Protein AF-A0A8S2XC85-F1 (afdb_monomer_lite)

InterPro domains:
  IPR056850 UBP34/UBP24/USP9X/USP9Y-like, ARM repeat region [PF25010] (29-173)

Radius of gyration: 17.78 Å; chains: 1; bounding box: 49×32×46 Å

pLDDT: mean 85.28, std 14.92, range [40.03, 97.69]

Sequence (173 aa):
PKSDTLSTVIKWLRSLASRIPDNDKSCRSLDALRLKMILRILQTNSFSGKMNALNEVNKLIMSLNTNQRSQSLRSDDYESLTADKLTQWIQDNQILDIVLRDCLHQPQYVEKLEKILRFIIKEHALTKDDLDKIWNSSCGKHEAIEKNVHDLLSKLAWDFSPEQLEHLFECFR

Structure (mmCIF, N/CA/C/O backbone):
data_AF-A0A8S2XC85-F1
#
_entry.id   AF-A0A8S2XC85-F1
#
loop_
_atom_site.group_PDB
_atom_site.id
_atom_site.type_symbol
_atom_site.label_atom_id
_atom_site.label_alt_id
_atom_site.label_comp_id
_atom_site.label_asym_id
_atom_site.label_entity_id
_atom_site.label_seq_id
_atom_site.pdbx_PDB_ins_code
_atom_site.Cartn_x
_atom_site.Cartn_y
_atom_site.Cartn_z
_atom_site.occupancy
_atom_site.B_iso_or_equiv
_atom_site.auth_seq_id
_atom_site.auth_comp_id
_atom_site.auth_asym_id
_atom_site.auth_atom_id
_atom_site.pdbx_PDB_model_num
ATOM 1 N N . PRO A 1 1 ? 19.683 -7.980 11.462 1.00 40.19 1 PRO A N 1
ATOM 2 C CA . PRO A 1 1 ? 20.541 -8.027 10.253 1.00 40.19 1 PRO A CA 1
ATOM 3 C C . PRO A 1 1 ? 20.225 -9.242 9.348 1.00 40.19 1 PRO A C 1
ATOM 5 O O . PRO A 1 1 ? 20.920 -10.243 9.428 1.00 40.19 1 PRO A O 1
ATOM 8 N N . LYS A 1 2 ? 19.160 -9.178 8.526 1.00 45.41 2 LYS A N 1
ATOM 9 C CA . LYS A 1 2 ? 18.885 -10.119 7.405 1.00 45.41 2 LYS A CA 1
ATOM 10 C C . LYS A 1 2 ? 18.008 -9.501 6.282 1.00 45.41 2 LYS A C 1
ATOM 12 O O . LYS A 1 2 ? 17.489 -10.239 5.456 1.00 45.41 2 LYS A O 1
ATOM 17 N N . SER A 1 3 ? 17.812 -8.176 6.219 1.00 46.66 3 SER A N 1
ATOM 18 C CA . SER A 1 3 ? 16.748 -7.569 5.387 1.00 46.66 3 SER A CA 1
ATOM 19 C C . SER A 1 3 ? 17.177 -7.045 4.006 1.00 46.66 3 SER A C 1
ATOM 21 O O . SER A 1 3 ? 16.460 -6.230 3.433 1.00 46.66 3 SER A O 1
ATOM 23 N N . ASP A 1 4 ? 18.328 -7.459 3.470 1.00 60.66 4 ASP A N 1
ATOM 24 C CA . ASP A 1 4 ? 18.837 -6.911 2.196 1.00 60.66 4 ASP A CA 1
ATOM 25 C C . ASP A 1 4 ? 19.228 -7.964 1.156 1.00 60.66 4 ASP A C 1
ATOM 27 O O . ASP A 1 4 ? 19.832 -7.647 0.132 1.00 60.66 4 ASP A O 1
ATOM 31 N N . THR A 1 5 ? 18.867 -9.230 1.373 1.00 71.88 5 THR A N 1
ATOM 32 C CA . THR A 1 5 ? 19.240 -10.319 0.460 1.00 71.88 5 THR A CA 1
ATOM 33 C C . THR A 1 5 ? 18.615 -10.147 -0.922 1.00 71.88 5 THR A C 1
ATOM 35 O O . THR A 1 5 ? 19.316 -10.302 -1.914 1.00 71.88 5 THR A O 1
ATOM 38 N N . LEU A 1 6 ? 17.340 -9.756 -1.013 1.00 77.06 6 LEU A N 1
ATOM 39 C CA . LEU A 1 6 ? 16.633 -9.636 -2.294 1.00 77.06 6 LEU A CA 1
ATOM 40 C C . LEU A 1 6 ? 17.127 -8.448 -3.130 1.00 77.06 6 LEU A C 1
ATOM 42 O O . LEU A 1 6 ? 17.502 -8.635 -4.285 1.00 77.06 6 LEU A O 1
ATOM 46 N N . SER A 1 7 ? 17.212 -7.251 -2.539 1.00 74.25 7 SER A N 1
ATOM 47 C CA . SER A 1 7 ? 17.805 -6.072 -3.191 1.00 74.25 7 SER A CA 1
ATOM 48 C C . SER A 1 7 ? 19.238 -6.341 -3.664 1.00 74.25 7 SER A C 1
ATOM 50 O O . SER A 1 7 ? 19.603 -5.987 -4.787 1.00 74.25 7 SER A O 1
ATOM 52 N N . THR A 1 8 ? 20.038 -7.020 -2.837 1.00 77.00 8 THR A N 1
ATOM 53 C CA . THR A 1 8 ? 21.417 -7.390 -3.176 1.00 77.00 8 THR A CA 1
ATOM 54 C C . THR A 1 8 ? 21.452 -8.377 -4.340 1.00 77.00 8 THR A C 1
ATOM 56 O O . THR A 1 8 ? 22.143 -8.121 -5.321 1.00 77.00 8 THR A O 1
ATOM 59 N N . VAL A 1 9 ? 20.669 -9.460 -4.292 1.00 80.75 9 VAL A N 1
ATOM 60 C CA . VAL A 1 9 ? 20.592 -10.464 -5.369 1.00 80.75 9 VAL A CA 1
ATOM 61 C C . VAL A 1 9 ? 20.171 -9.826 -6.692 1.00 80.75 9 VAL A C 1
ATOM 63 O O . VAL A 1 9 ? 20.839 -10.042 -7.698 1.00 80.75 9 VAL A O 1
ATOM 66 N N . ILE A 1 10 ? 19.134 -8.983 -6.701 1.00 80.25 10 ILE A N 1
ATOM 67 C CA . ILE A 1 10 ? 18.699 -8.284 -7.920 1.00 80.25 10 ILE A CA 1
ATOM 68 C C . ILE A 1 10 ? 19.807 -7.377 -8.463 1.00 80.25 10 ILE A C 1
ATOM 70 O O . ILE A 1 10 ? 20.037 -7.350 -9.671 1.00 80.25 10 ILE A O 1
ATOM 74 N N . LYS A 1 11 ? 20.540 -6.672 -7.592 1.00 78.88 11 LYS A N 1
ATOM 75 C CA . LYS A 1 11 ? 21.678 -5.836 -7.998 1.00 78.88 11 LYS A CA 1
ATOM 76 C C . LYS A 1 11 ? 22.785 -6.661 -8.664 1.00 78.88 11 LYS A C 1
ATOM 78 O O . LYS A 1 11 ? 23.285 -6.254 -9.713 1.00 78.88 11 LYS A O 1
ATOM 83 N N . TRP A 1 12 ? 23.145 -7.814 -8.098 1.00 79.31 12 TRP A N 1
ATOM 84 C CA . TRP A 1 12 ? 24.131 -8.724 -8.698 1.00 79.31 12 TRP A CA 1
ATOM 85 C C . TRP A 1 12 ? 23.649 -9.282 -10.035 1.00 79.31 12 TRP A C 1
ATOM 87 O O . TRP A 1 12 ? 24.393 -9.237 -11.012 1.00 79.31 12 TRP A O 1
ATOM 97 N N . LEU A 1 13 ? 22.396 -9.738 -10.105 1.00 79.81 13 LEU A N 1
ATOM 98 C CA . LEU A 1 13 ? 21.803 -10.255 -11.338 1.00 79.81 13 LEU A CA 1
ATOM 99 C C . LEU A 1 13 ? 21.760 -9.191 -12.435 1.00 79.81 13 LEU A C 1
ATOM 101 O O . LEU A 1 13 ? 22.082 -9.491 -13.579 1.00 79.81 13 LEU A O 1
ATOM 105 N N . ARG A 1 14 ? 21.439 -7.939 -12.094 1.00 77.94 14 ARG A N 1
ATOM 106 C CA . ARG A 1 14 ? 21.454 -6.826 -13.049 1.00 77.94 14 ARG A CA 1
ATOM 107 C C . ARG A 1 14 ? 22.874 -6.510 -13.526 1.00 77.94 14 ARG A C 1
ATOM 109 O O . ARG A 1 14 ? 23.071 -6.305 -14.718 1.00 77.94 14 ARG A O 1
ATOM 116 N N . SER A 1 15 ? 23.863 -6.531 -12.627 1.00 78.38 15 SER A N 1
ATOM 117 C CA . SER A 1 15 ? 25.278 -6.337 -12.984 1.00 78.38 15 SER A CA 1
ATOM 118 C C . SER A 1 15 ? 25.834 -7.461 -13.863 1.00 78.38 15 SER A C 1
ATOM 120 O O . SER A 1 15 ? 26.697 -7.213 -14.702 1.00 78.38 15 SER A O 1
ATOM 122 N N . LEU A 1 16 ? 25.346 -8.689 -13.681 1.00 78.00 16 LEU A N 1
ATOM 123 C CA . LEU A 1 16 ? 25.670 -9.819 -14.544 1.00 78.00 16 LEU A CA 1
ATOM 124 C C . LEU A 1 16 ? 24.979 -9.674 -15.907 1.00 78.00 16 LEU A C 1
ATOM 126 O O . LEU A 1 16 ? 25.622 -9.816 -16.943 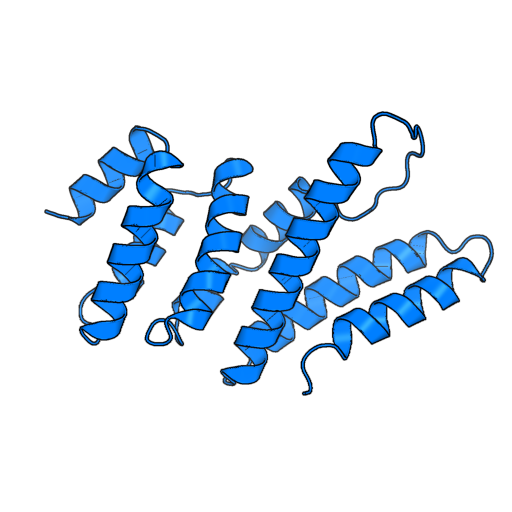1.00 78.00 16 LEU A O 1
ATOM 130 N N . ALA A 1 17 ? 23.689 -9.332 -15.906 1.00 75.50 17 ALA A N 1
ATOM 131 C CA . ALA A 1 17 ? 22.890 -9.175 -17.114 1.00 75.50 17 ALA A CA 1
ATOM 132 C C . ALA A 1 17 ? 23.424 -8.065 -18.028 1.00 75.50 17 ALA A C 1
ATOM 134 O O . ALA A 1 17 ? 23.429 -8.257 -19.239 1.00 75.50 17 ALA A O 1
ATOM 135 N N . SER A 1 18 ? 23.933 -6.961 -17.466 1.00 72.81 18 SER A N 1
ATOM 136 C CA . SER A 1 18 ? 24.520 -5.849 -18.226 1.00 72.81 18 SER A CA 1
ATOM 137 C C . SER A 1 18 ? 25.867 -6.176 -18.881 1.00 72.81 18 SER A C 1
ATOM 139 O O . SER A 1 18 ? 26.372 -5.378 -19.661 1.00 72.81 18 SER A O 1
ATOM 141 N N . ARG A 1 19 ? 26.495 -7.308 -18.531 1.00 77.12 19 ARG A N 1
ATOM 142 C CA . ARG A 1 19 ? 27.751 -7.780 -19.144 1.00 77.12 19 ARG A CA 1
ATOM 143 C C . ARG A 1 19 ? 27.517 -8.721 -20.328 1.00 77.12 19 ARG A C 1
ATOM 145 O O . ARG A 1 19 ? 28.479 -9.103 -20.985 1.00 77.12 19 ARG A O 1
ATOM 152 N N . ILE A 1 20 ? 26.266 -9.101 -20.583 1.00 75.50 20 ILE A N 1
ATOM 153 C CA . ILE A 1 20 ? 25.872 -9.939 -21.715 1.00 75.50 20 ILE A CA 1
ATOM 154 C C . ILE A 1 20 ? 25.341 -8.995 -22.812 1.00 75.50 20 ILE A C 1
ATOM 156 O O . ILE A 1 20 ? 24.394 -8.256 -22.537 1.00 75.50 20 ILE A O 1
ATOM 160 N N . PRO A 1 21 ? 25.933 -8.964 -24.020 1.00 59.41 21 PRO A N 1
ATOM 161 C CA . PRO A 1 21 ? 25.421 -8.147 -25.120 1.00 59.41 21 PRO A CA 1
ATOM 162 C C . PRO A 1 21 ? 24.020 -8.617 -25.562 1.00 59.41 21 PRO A C 1
ATOM 164 O O . PRO A 1 21 ? 23.751 -9.815 -25.557 1.00 59.41 21 PRO A O 1
ATOM 167 N N . ASP A 1 22 ? 23.146 -7.670 -25.937 1.00 59.53 22 ASP A N 1
ATOM 168 C CA . ASP A 1 22 ? 21.766 -7.890 -26.437 1.00 59.53 22 ASP A CA 1
ATOM 169 C C . ASP A 1 22 ? 20.743 -8.428 -25.400 1.00 59.53 22 ASP A C 1
ATOM 171 O O . ASP A 1 22 ? 19.788 -9.143 -25.707 1.00 59.53 22 ASP A O 1
ATOM 175 N N . ASN A 1 23 ? 20.947 -8.106 -24.117 1.00 60.16 23 ASN A N 1
ATOM 176 C CA . ASN A 1 23 ? 20.248 -8.749 -22.998 1.00 60.16 23 ASN A CA 1
ATOM 177 C C . ASN A 1 23 ? 19.079 -7.940 -22.394 1.00 60.16 23 ASN A C 1
ATOM 179 O O . ASN A 1 23 ? 18.676 -8.171 -21.248 1.00 60.16 23 ASN A O 1
ATOM 183 N N . ASP A 1 24 ? 18.495 -7.008 -23.146 1.00 58.22 24 ASP A N 1
ATOM 184 C CA . ASP A 1 24 ? 17.440 -6.098 -22.662 1.00 58.22 24 ASP A CA 1
ATOM 185 C C . ASP A 1 24 ? 16.191 -6.836 -22.157 1.00 58.22 24 ASP A C 1
ATOM 187 O O . ASP A 1 24 ? 15.564 -6.440 -21.167 1.00 58.22 24 ASP A O 1
ATOM 191 N N . LYS A 1 25 ? 15.876 -7.987 -22.767 1.00 61.50 25 LYS A N 1
ATOM 192 C CA . LYS A 1 25 ? 14.818 -8.901 -22.302 1.00 61.50 25 LYS A CA 1
ATOM 193 C C . LYS A 1 25 ? 15.081 -9.422 -20.887 1.00 61.50 25 LYS A C 1
AT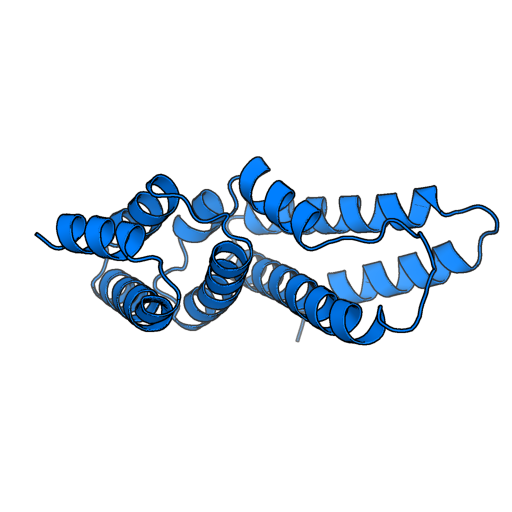OM 195 O O . LYS A 1 25 ? 14.138 -9.597 -20.114 1.00 61.50 25 LYS A O 1
ATOM 200 N N . SER A 1 26 ? 16.342 -9.635 -20.523 1.00 63.53 26 SER A N 1
ATOM 201 C CA . SER A 1 26 ? 16.707 -10.112 -19.189 1.00 63.53 26 SER A CA 1
ATOM 202 C C . SER A 1 26 ? 16.627 -9.018 -18.137 1.00 63.53 26 SER A C 1
ATOM 204 O O . SER A 1 26 ? 16.260 -9.303 -17.006 1.00 63.53 26 SER A O 1
ATOM 206 N N . CYS A 1 27 ? 16.891 -7.752 -18.472 1.00 62.78 27 CYS A N 1
ATOM 207 C CA . CYS A 1 27 ? 16.696 -6.672 -17.498 1.00 62.78 27 CYS A CA 1
ATOM 208 C C . CYS A 1 27 ? 15.205 -6.508 -17.141 1.00 62.78 27 CYS A C 1
ATOM 210 O O . CYS A 1 27 ? 14.854 -6.414 -15.964 1.00 62.78 27 CYS A O 1
ATOM 212 N N . ARG A 1 28 ? 14.314 -6.600 -18.140 1.00 64.81 28 ARG A N 1
ATOM 213 C CA . ARG A 1 28 ? 12.852 -6.608 -17.936 1.00 64.81 28 ARG A CA 1
ATOM 214 C C . ARG A 1 28 ? 12.383 -7.815 -17.123 1.00 64.81 28 ARG A C 1
ATOM 216 O O . ARG A 1 28 ? 11.535 -7.680 -16.240 1.00 64.81 28 ARG A O 1
ATOM 223 N N . SER A 1 29 ? 12.943 -8.996 -17.393 1.00 74.06 29 SER A N 1
ATOM 224 C CA . SER A 1 29 ? 12.598 -10.206 -16.643 1.00 74.06 29 SER A CA 1
ATOM 225 C C . SER A 1 29 ? 13.004 -10.106 -15.170 1.00 74.06 29 SER A C 1
ATOM 227 O O . SER A 1 29 ? 12.307 -10.665 -14.327 1.00 74.06 29 SER A O 1
ATOM 229 N N . LEU A 1 30 ? 14.050 -9.338 -14.837 1.00 80.25 30 LEU A N 1
ATOM 230 C CA . LEU A 1 30 ? 14.483 -9.118 -13.455 1.00 80.25 30 LEU A CA 1
ATOM 231 C C . LEU A 1 30 ? 13.518 -8.242 -12.647 1.00 80.25 30 LEU A C 1
ATOM 233 O O . LEU A 1 30 ? 13.281 -8.551 -11.479 1.00 80.25 30 LEU A O 1
ATOM 237 N N . ASP A 1 31 ? 12.929 -7.198 -13.236 1.00 82.38 31 ASP A N 1
ATOM 238 C CA . ASP A 1 31 ? 11.923 -6.380 -12.538 1.00 82.38 31 ASP A CA 1
ATOM 239 C C . ASP A 1 31 ? 10.640 -7.184 -12.295 1.00 82.38 31 ASP A C 1
ATOM 241 O O . ASP A 1 31 ? 10.128 -7.223 -11.173 1.00 82.38 31 ASP A O 1
ATOM 245 N N . ALA A 1 32 ? 10.182 -7.929 -13.305 1.00 85.62 32 ALA A N 1
ATOM 246 C CA . ALA A 1 32 ? 9.044 -8.835 -13.164 1.00 85.62 32 ALA A CA 1
ATOM 247 C C . ALA A 1 32 ? 9.312 -9.951 -12.135 1.00 85.62 32 ALA A C 1
ATOM 249 O O . ALA A 1 32 ? 8.443 -10.271 -11.322 1.00 85.62 32 ALA A O 1
ATOM 250 N N . LEU A 1 33 ? 10.518 -10.532 -12.132 1.00 85.88 33 LEU A N 1
ATOM 251 C CA . LEU A 1 33 ? 10.949 -11.516 -11.137 1.00 85.88 33 LEU A CA 1
ATOM 252 C C . LEU A 1 33 ? 10.920 -10.908 -9.732 1.00 85.88 33 LEU A C 1
ATOM 254 O O . LEU A 1 33 ? 10.373 -11.519 -8.814 1.00 85.88 33 LEU A O 1
ATOM 258 N N . ARG A 1 34 ? 11.467 -9.700 -9.563 1.00 89.50 34 ARG A N 1
ATOM 259 C CA . ARG A 1 34 ? 11.504 -9.005 -8.275 1.00 89.50 34 ARG A CA 1
ATOM 260 C C . ARG A 1 34 ? 10.099 -8.803 -7.719 1.00 89.50 34 ARG A C 1
ATOM 262 O O . ARG A 1 34 ? 9.853 -9.168 -6.572 1.00 89.50 34 ARG A O 1
ATOM 269 N N . LEU A 1 35 ? 9.183 -8.275 -8.529 1.00 92.88 35 LEU A N 1
ATOM 270 C CA . LEU A 1 35 ? 7.789 -8.066 -8.137 1.00 92.88 35 LEU A CA 1
ATOM 271 C C . LEU A 1 35 ? 7.097 -9.389 -7.769 1.00 92.88 35 LEU A C 1
ATOM 273 O O . LEU A 1 35 ? 6.461 -9.480 -6.719 1.00 92.88 35 LEU A O 1
ATOM 277 N N . LYS A 1 36 ? 7.304 -10.458 -8.552 1.00 92.50 36 LYS A N 1
ATOM 278 C CA . LYS A 1 36 ? 6.791 -11.803 -8.228 1.00 92.50 36 LYS A CA 1
ATOM 279 C C . LYS A 1 36 ? 7.327 -12.334 -6.896 1.00 92.50 36 LYS A C 1
ATOM 281 O O . LYS A 1 36 ? 6.572 -12.920 -6.121 1.00 92.50 36 LYS A O 1
ATOM 286 N N . MET A 1 37 ? 8.612 -12.133 -6.609 1.00 91.81 37 MET A N 1
ATOM 287 C CA . MET A 1 37 ? 9.208 -12.547 -5.336 1.00 91.81 37 MET A CA 1
ATOM 288 C C . MET A 1 37 ? 8.637 -11.751 -4.159 1.00 91.81 37 MET A C 1
ATOM 290 O O . MET A 1 37 ? 8.297 -12.349 -3.140 1.00 91.81 37 MET A O 1
ATOM 294 N N . ILE A 1 38 ? 8.492 -10.428 -4.300 1.00 94.06 38 ILE A N 1
ATOM 295 C CA . ILE A 1 38 ? 7.874 -9.566 -3.280 1.00 94.06 38 ILE A CA 1
ATOM 296 C C . ILE A 1 38 ? 6.450 -10.044 -2.979 1.00 94.06 38 ILE A C 1
ATOM 298 O O . ILE A 1 38 ? 6.127 -10.262 -1.812 1.00 94.06 38 ILE A O 1
ATOM 302 N N . LEU A 1 39 ? 5.633 -10.280 -4.012 1.00 95.25 39 LEU A N 1
ATOM 303 C CA . LEU A 1 39 ? 4.272 -10.800 -3.856 1.00 95.25 39 LEU A CA 1
ATOM 304 C C . LEU A 1 39 ? 4.259 -12.121 -3.083 1.00 95.25 39 LEU A C 1
ATOM 306 O O . LEU A 1 39 ? 3.508 -12.278 -2.122 1.00 95.25 39 LEU A O 1
ATOM 310 N N . ARG A 1 40 ? 5.123 -13.065 -3.474 1.00 93.56 40 ARG A N 1
ATOM 311 C CA . ARG A 1 40 ? 5.200 -14.380 -2.831 1.00 93.56 40 ARG A CA 1
ATOM 312 C C . ARG A 1 40 ? 5.544 -14.260 -1.349 1.00 93.56 40 ARG A C 1
ATOM 314 O O . ARG A 1 40 ? 4.989 -15.004 -0.550 1.00 93.56 40 ARG A O 1
ATOM 321 N N . ILE A 1 41 ? 6.433 -13.333 -0.987 1.00 91.62 41 ILE A N 1
ATOM 322 C CA . ILE A 1 41 ? 6.812 -13.074 0.407 1.00 91.62 41 ILE A CA 1
ATOM 323 C C . ILE A 1 41 ? 5.660 -12.398 1.171 1.00 91.62 41 ILE A C 1
ATOM 325 O O . ILE A 1 41 ? 5.380 -12.807 2.298 1.00 91.62 41 ILE A O 1
ATOM 329 N N . LEU A 1 42 ? 4.960 -11.426 0.572 1.00 92.44 42 LEU A N 1
ATOM 330 C CA . LEU A 1 42 ? 3.778 -10.782 1.172 1.00 92.44 42 LEU A CA 1
ATOM 331 C C . LEU A 1 42 ? 2.670 -11.786 1.507 1.00 92.44 42 LEU A C 1
ATOM 333 O O . LEU A 1 42 ? 1.997 -11.641 2.521 1.00 92.44 42 LEU A O 1
ATOM 337 N N . GLN A 1 43 ? 2.506 -12.823 0.688 1.00 92.38 43 GLN A N 1
ATOM 338 C CA . GLN A 1 43 ? 1.504 -13.872 0.889 1.00 92.38 43 GLN A CA 1
ATOM 339 C C . GLN A 1 43 ? 1.882 -14.902 1.972 1.00 92.38 43 GLN A C 1
ATOM 341 O O . GLN A 1 43 ? 1.084 -15.786 2.277 1.00 92.38 43 GLN A O 1
ATOM 346 N N . THR A 1 44 ? 3.081 -14.828 2.560 1.00 89.81 44 THR A N 1
ATOM 347 C CA . THR A 1 44 ? 3.480 -15.732 3.653 1.00 89.81 44 THR A CA 1
ATOM 348 C C . THR A 1 44 ? 2.919 -15.279 4.999 1.00 89.81 44 THR A C 1
ATOM 350 O O . THR A 1 44 ? 2.844 -14.086 5.272 1.00 89.81 44 THR A O 1
ATOM 353 N N . ASN A 1 45 ? 2.628 -16.215 5.907 1.00 85.69 45 ASN A N 1
ATOM 354 C CA . ASN A 1 45 ? 2.183 -15.916 7.279 1.00 85.69 45 ASN A CA 1
ATOM 355 C C . ASN A 1 45 ? 3.351 -15.536 8.215 1.00 85.69 45 ASN A C 1
ATOM 357 O O . ASN A 1 45 ? 3.447 -16.021 9.340 1.00 85.69 45 ASN A O 1
ATOM 361 N N . SER A 1 46 ? 4.287 -14.709 7.744 1.00 91.25 46 SER A N 1
ATOM 362 C CA . SER A 1 46 ? 5.444 -14.267 8.524 1.00 91.25 46 SER A CA 1
ATOM 363 C C . SER A 1 46 ? 5.487 -12.751 8.605 1.00 91.25 46 SER A C 1
ATOM 365 O O . SER A 1 46 ? 5.718 -12.087 7.596 1.00 91.25 46 SER A O 1
ATOM 367 N N . PHE A 1 47 ? 5.372 -12.203 9.819 1.00 89.56 47 PHE A N 1
ATOM 368 C CA . PHE A 1 47 ? 5.541 -10.766 10.055 1.00 89.56 47 PHE A CA 1
ATOM 369 C C . PHE A 1 47 ? 6.869 -10.245 9.487 1.00 89.56 47 PHE A C 1
ATOM 371 O O . PHE A 1 47 ? 6.897 -9.245 8.775 1.00 89.56 47 PHE A O 1
ATOM 378 N N . SER A 1 48 ? 7.975 -10.956 9.738 1.00 88.81 48 SER A N 1
ATOM 379 C CA . SER A 1 48 ? 9.292 -10.564 9.223 1.00 88.81 48 SER A CA 1
ATOM 380 C C . SER A 1 48 ? 9.343 -10.598 7.692 1.00 88.81 48 SER A C 1
ATOM 382 O O . SER A 1 48 ? 9.914 -9.694 7.081 1.00 88.81 48 SER A O 1
ATOM 384 N N . GLY A 1 49 ? 8.713 -11.601 7.071 1.00 90.50 49 GLY A N 1
ATOM 385 C CA . GLY A 1 49 ? 8.566 -11.685 5.618 1.00 90.50 49 GLY A CA 1
ATOM 386 C C . GLY A 1 49 ? 7.802 -10.488 5.058 1.00 90.50 49 GLY A C 1
ATOM 387 O O . GLY A 1 49 ? 8.340 -9.755 4.226 1.00 90.50 49 GLY A O 1
ATOM 388 N N . LYS A 1 50 ? 6.593 -10.236 5.569 1.00 92.69 50 LYS A N 1
ATOM 389 C CA . LYS A 1 50 ? 5.740 -9.126 5.127 1.00 92.69 50 LYS A CA 1
ATOM 390 C C . LYS A 1 50 ? 6.411 -7.767 5.323 1.00 92.69 50 LYS A C 1
ATOM 392 O O . LYS A 1 50 ? 6.446 -6.966 4.394 1.00 92.69 50 LYS A O 1
ATOM 397 N N . MET A 1 51 ? 7.032 -7.538 6.482 1.00 93.38 51 MET A N 1
ATOM 398 C CA . MET A 1 51 ? 7.796 -6.319 6.764 1.00 93.38 51 MET A CA 1
ATOM 399 C C . MET A 1 51 ? 8.938 -6.115 5.756 1.00 93.38 51 MET A C 1
ATOM 401 O O . MET A 1 51 ? 9.124 -5.016 5.233 1.00 93.38 51 MET A O 1
ATOM 405 N N . ASN A 1 52 ? 9.704 -7.167 5.447 1.00 91.25 52 ASN A N 1
ATOM 406 C CA . ASN A 1 52 ? 10.774 -7.082 4.452 1.00 91.25 52 ASN A CA 1
ATOM 407 C C . ASN A 1 52 ? 10.220 -6.781 3.055 1.00 91.25 52 ASN A C 1
ATOM 409 O O . ASN A 1 52 ? 10.767 -5.931 2.360 1.00 91.25 52 ASN A O 1
ATOM 413 N N . ALA A 1 53 ? 9.125 -7.425 2.659 1.00 93.81 53 ALA A N 1
ATOM 414 C CA . ALA A 1 53 ? 8.514 -7.195 1.358 1.00 93.81 53 ALA A CA 1
ATOM 415 C C . ALA A 1 53 ? 7.964 -5.764 1.215 1.00 93.81 53 ALA A C 1
ATOM 417 O O . ALA A 1 53 ? 8.229 -5.114 0.206 1.00 93.81 53 ALA A O 1
ATOM 418 N N . LEU A 1 54 ? 7.306 -5.219 2.246 1.00 94.56 54 LEU A N 1
ATOM 419 C CA . LEU A 1 54 ? 6.883 -3.813 2.273 1.00 94.56 54 LEU A CA 1
ATOM 420 C C . LEU A 1 54 ? 8.064 -2.837 2.192 1.00 94.56 54 LEU A C 1
ATOM 422 O O . LEU A 1 54 ? 7.982 -1.807 1.522 1.00 94.56 54 LEU A O 1
ATOM 426 N N . ASN A 1 55 ? 9.184 -3.145 2.851 1.00 94.25 55 ASN A N 1
ATOM 427 C CA . ASN A 1 55 ? 10.406 -2.351 2.712 1.00 94.25 55 ASN A CA 1
ATOM 428 C C . ASN A 1 55 ? 10.944 -2.388 1.276 1.00 94.25 55 ASN A C 1
ATOM 430 O O . ASN A 1 55 ? 11.391 -1.361 0.771 1.00 94.25 55 ASN A O 1
ATOM 434 N N . GLU A 1 56 ? 10.883 -3.537 0.605 1.00 92.62 56 GLU A N 1
ATOM 435 C CA . GLU A 1 56 ? 11.294 -3.659 -0.794 1.00 92.62 56 GLU A CA 1
ATOM 436 C C . GLU A 1 56 ? 10.391 -2.856 -1.740 1.00 92.62 56 GLU A C 1
ATOM 438 O O . GLU A 1 56 ? 10.918 -2.162 -2.610 1.00 92.62 56 GLU A O 1
ATOM 443 N N . VAL A 1 57 ? 9.068 -2.858 -1.536 1.00 94.56 57 VAL A N 1
ATOM 444 C CA . VAL A 1 57 ? 8.148 -1.985 -2.294 1.00 94.56 57 VAL A CA 1
ATOM 445 C C . VAL A 1 57 ? 8.499 -0.513 -2.069 1.00 94.56 57 VAL A C 1
ATOM 447 O O . VAL A 1 57 ? 8.640 0.247 -3.022 1.00 94.56 57 VAL A O 1
ATOM 450 N N . ASN A 1 58 ? 8.747 -0.112 -0.822 1.00 94.69 58 ASN A N 1
ATOM 451 C CA . ASN A 1 58 ? 9.146 1.260 -0.510 1.00 94.69 58 ASN A CA 1
ATOM 452 C C . ASN A 1 58 ? 10.476 1.664 -1.165 1.00 94.69 58 ASN A C 1
ATOM 454 O O . ASN A 1 58 ? 10.602 2.787 -1.654 1.00 94.69 58 ASN A O 1
ATOM 458 N N . LYS A 1 59 ? 11.460 0.759 -1.238 1.00 91.69 59 LYS A N 1
ATOM 459 C CA . LYS A 1 59 ? 12.706 1.000 -1.988 1.00 91.69 59 LYS A CA 1
ATOM 460 C C . LYS A 1 59 ? 12.434 1.198 -3.483 1.00 91.69 59 LYS A C 1
ATOM 462 O O . LYS A 1 59 ? 13.066 2.062 -4.089 1.00 91.69 59 LYS A O 1
ATOM 467 N N . LEU A 1 60 ? 11.506 0.435 -4.071 1.00 90.75 60 LEU A N 1
ATOM 468 C CA . LEU A 1 60 ? 11.097 0.617 -5.468 1.00 90.75 60 LEU A CA 1
ATOM 469 C C . LEU A 1 60 ? 10.481 2.003 -5.683 1.00 90.75 60 LEU A C 1
ATOM 471 O O . LEU A 1 60 ? 10.965 2.738 -6.542 1.00 90.75 60 LEU A O 1
ATOM 475 N N . ILE A 1 61 ? 9.527 2.410 -4.844 1.00 91.81 61 ILE A N 1
ATOM 476 C CA . ILE A 1 61 ? 8.910 3.748 -4.894 1.00 91.81 61 ILE A CA 1
ATOM 477 C C . ILE A 1 61 ? 9.974 4.852 -4.790 1.00 91.81 61 ILE A C 1
ATOM 479 O O . ILE A 1 61 ? 9.983 5.799 -5.577 1.00 91.81 61 ILE A O 1
ATOM 483 N N . MET A 1 62 ? 10.916 4.728 -3.849 1.00 89.12 62 MET A N 1
ATOM 484 C CA . MET A 1 62 ? 12.015 5.689 -3.710 1.00 89.12 62 MET A CA 1
ATOM 485 C C . MET A 1 62 ? 12.880 5.758 -4.973 1.00 89.12 62 MET A C 1
ATOM 487 O O . MET A 1 62 ? 13.193 6.855 -5.429 1.00 89.12 62 MET A O 1
ATOM 491 N N . SER A 1 63 ? 13.226 4.609 -5.563 1.00 85.50 63 SER A N 1
ATOM 492 C CA . SER A 1 63 ? 14.040 4.564 -6.782 1.00 85.50 63 SER A CA 1
ATOM 493 C C . SER A 1 63 ? 13.353 5.220 -7.983 1.00 85.50 63 SER A C 1
ATOM 495 O O . SER A 1 63 ? 14.012 5.926 -8.744 1.00 85.50 63 SER A O 1
ATOM 497 N N . LEU A 1 64 ? 12.030 5.071 -8.111 1.00 85.31 64 LEU A N 1
ATOM 498 C CA . LEU A 1 64 ? 11.242 5.716 -9.164 1.00 85.31 64 LEU A CA 1
ATOM 499 C C . LEU A 1 64 ? 11.257 7.241 -9.017 1.00 85.31 64 LEU A C 1
ATOM 501 O O . LEU A 1 64 ? 11.543 7.949 -9.980 1.00 85.31 64 LEU A O 1
ATOM 505 N N . ASN A 1 65 ? 11.055 7.746 -7.797 1.00 79.69 65 ASN A N 1
ATOM 506 C CA . ASN A 1 65 ? 11.107 9.183 -7.516 1.00 79.69 65 ASN A CA 1
ATOM 507 C C . ASN A 1 65 ? 12.502 9.787 -7.779 1.00 79.69 65 ASN A C 1
ATOM 509 O O . ASN A 1 65 ? 12.611 10.927 -8.233 1.00 79.69 65 ASN A O 1
ATOM 513 N N . THR A 1 66 ? 13.582 9.047 -7.498 1.00 74.31 66 THR A N 1
ATOM 514 C CA . THR A 1 66 ? 14.950 9.487 -7.817 1.00 74.31 66 THR A CA 1
ATOM 515 C C . THR A 1 66 ? 15.188 9.520 -9.326 1.00 74.31 66 THR A C 1
ATOM 517 O O . THR A 1 66 ? 15.716 10.507 -9.832 1.00 74.31 66 THR A O 1
ATOM 520 N N . ASN A 1 67 ? 14.754 8.487 -10.050 1.00 64.56 67 ASN A N 1
ATOM 521 C CA . ASN A 1 67 ? 14.949 8.391 -11.496 1.00 64.56 67 ASN A CA 1
ATOM 522 C C . ASN A 1 67 ? 14.156 9.458 -12.266 1.00 64.56 67 ASN A C 1
ATOM 524 O O . ASN A 1 67 ? 14.699 10.031 -13.207 1.00 64.56 67 ASN A O 1
ATOM 528 N N . GLN A 1 68 ? 12.941 9.808 -11.825 1.00 60.88 68 GLN A N 1
ATOM 529 C CA . GLN A 1 68 ? 12.162 10.910 -12.409 1.00 60.88 68 GLN A CA 1
ATOM 530 C C . GLN A 1 68 ? 12.914 12.253 -12.363 1.00 60.88 68 GLN A C 1
ATOM 532 O O . GLN A 1 68 ? 12.857 13.029 -13.312 1.00 60.88 68 GLN A O 1
ATOM 537 N N . ARG A 1 69 ? 13.685 12.520 -11.298 1.00 58.50 69 ARG A N 1
ATOM 538 C CA . ARG A 1 69 ? 14.502 13.746 -11.187 1.00 58.50 69 ARG A CA 1
ATOM 539 C C . ARG A 1 69 ? 15.710 13.751 -12.128 1.00 58.50 69 ARG A C 1
ATOM 541 O O . ARG A 1 69 ? 16.192 14.818 -12.491 1.00 58.50 69 ARG A O 1
ATOM 548 N N . SER A 1 70 ? 16.203 12.576 -12.519 1.00 54.94 70 SER A N 1
ATOM 549 C CA . SER A 1 70 ? 17.361 12.412 -13.408 1.00 54.94 70 SER A CA 1
ATOM 550 C C . SER A 1 70 ? 16.982 12.228 -14.885 1.00 54.94 70 SER A C 1
ATOM 552 O O . SER A 1 70 ? 17.821 12.454 -15.755 1.00 54.94 70 SER A O 1
ATOM 554 N N . GLN A 1 71 ? 15.730 11.862 -15.186 1.00 51.41 71 GLN A N 1
ATOM 555 C CA . GLN A 1 71 ? 15.217 11.671 -16.551 1.00 51.41 71 GLN A CA 1
ATOM 556 C C . GLN A 1 71 ? 15.067 12.968 -17.361 1.00 51.41 71 GLN A C 1
ATOM 558 O O . GLN A 1 71 ? 14.966 12.898 -18.579 1.00 51.41 71 GLN A O 1
ATOM 563 N N . SER A 1 72 ? 15.171 14.146 -16.734 1.00 49.69 72 SER A N 1
ATOM 564 C CA . SER A 1 72 ? 15.248 15.437 -17.446 1.00 49.69 72 SER A CA 1
ATOM 565 C C . SER A 1 72 ? 16.469 15.546 -18.393 1.00 49.69 72 SER A C 1
ATOM 567 O O . SER A 1 72 ? 16.525 16.433 -19.237 1.00 49.69 72 SER A O 1
ATOM 569 N N . LEU A 1 73 ? 17.452 14.634 -18.297 1.00 48.78 73 LEU A N 1
ATOM 570 C CA . LEU A 1 73 ? 18.711 14.693 -19.058 1.00 48.78 73 LEU A CA 1
ATOM 571 C C . LEU A 1 73 ? 19.055 13.429 -19.869 1.00 48.78 73 LEU A C 1
ATOM 573 O O . LEU A 1 73 ? 20.149 13.365 -20.429 1.00 48.78 73 LEU A O 1
ATOM 577 N N . ARG A 1 74 ? 18.188 12.407 -19.937 1.00 42.69 74 ARG A N 1
ATOM 578 C CA . ARG A 1 74 ? 18.489 11.168 -20.684 1.00 42.69 74 ARG A CA 1
ATOM 579 C C . ARG A 1 74 ? 17.316 10.702 -21.541 1.00 42.69 74 ARG A C 1
ATOM 581 O O . ARG A 1 74 ? 16.357 10.132 -21.036 1.00 42.69 74 ARG A O 1
ATOM 588 N N . SER A 1 75 ? 17.455 10.913 -22.846 1.00 40.03 75 SER A N 1
ATOM 589 C CA . SER A 1 75 ? 16.652 10.347 -23.935 1.00 40.03 75 SER A CA 1
ATOM 590 C C . SER A 1 75 ? 17.048 8.891 -24.203 1.00 40.03 75 SER A C 1
ATOM 592 O O . SER A 1 75 ? 17.507 8.555 -25.291 1.00 40.03 75 SER A O 1
ATOM 594 N N . ASP A 1 76 ? 16.964 8.049 -23.181 1.00 40.91 76 ASP A N 1
ATOM 595 C CA . ASP A 1 76 ? 17.266 6.626 -23.289 1.00 40.91 76 ASP A CA 1
ATOM 596 C C . ASP A 1 76 ? 15.957 5.874 -23.036 1.00 40.91 76 ASP A C 1
ATOM 598 O O . ASP A 1 76 ? 15.528 5.693 -21.895 1.00 40.91 76 ASP A O 1
ATOM 602 N N . ASP A 1 77 ? 15.314 5.505 -24.144 1.00 41.47 77 ASP A N 1
ATOM 603 C CA . ASP A 1 77 ? 13.995 4.876 -24.302 1.00 41.47 77 ASP A CA 1
ATOM 604 C C . ASP A 1 77 ? 13.988 3.407 -23.812 1.00 41.47 77 ASP A C 1
ATOM 606 O O . ASP A 1 77 ? 13.521 2.477 -24.471 1.00 41.47 77 ASP A O 1
ATOM 610 N N . TYR A 1 78 ? 14.579 3.165 -22.639 1.00 47.50 78 TYR A N 1
ATOM 611 C CA . TYR A 1 78 ? 14.615 1.856 -21.999 1.00 47.50 78 TYR A CA 1
ATOM 612 C C . TYR A 1 78 ? 13.467 1.746 -21.000 1.00 47.50 78 TYR A C 1
ATOM 614 O O . TYR A 1 78 ? 13.393 2.456 -19.999 1.00 47.50 78 TYR A O 1
ATOM 622 N N . GLU A 1 79 ? 12.587 0.788 -21.274 1.00 54.44 79 GLU A N 1
ATOM 623 C CA . GLU A 1 79 ? 11.343 0.473 -20.567 1.00 54.44 79 GLU A CA 1
ATOM 624 C C . GLU A 1 79 ? 11.573 -0.133 -19.156 1.00 54.44 79 GLU A C 1
ATOM 626 O O . GLU A 1 79 ? 11.123 -1.239 -18.845 1.00 54.44 79 GLU A O 1
ATOM 631 N N . SER A 1 80 ? 12.317 0.576 -18.302 1.00 70.12 80 SER A N 1
ATOM 632 C CA . SER A 1 80 ? 12.499 0.298 -16.871 1.00 70.12 80 SER A CA 1
ATOM 633 C C . SER A 1 80 ? 11.149 0.287 -16.144 1.00 70.12 80 SER A C 1
ATOM 635 O O . SER A 1 80 ? 10.179 0.871 -16.629 1.00 70.12 80 SER A O 1
ATOM 637 N N . LEU A 1 81 ? 11.067 -0.348 -14.965 1.00 81.00 81 LEU A N 1
ATOM 638 C CA . LEU A 1 81 ? 9.914 -0.190 -14.070 1.00 81.00 81 LEU A CA 1
ATOM 639 C C . LEU A 1 81 ? 9.542 1.301 -13.953 1.00 81.00 81 LEU A C 1
ATOM 641 O O . LEU A 1 81 ? 10.408 2.120 -13.638 1.00 81.00 81 LEU A O 1
ATOM 645 N N . THR A 1 82 ? 8.281 1.632 -14.233 1.00 88.69 82 THR A N 1
ATOM 646 C CA . THR A 1 82 ? 7.707 2.983 -14.142 1.00 88.69 82 THR A CA 1
ATOM 647 C C . THR A 1 82 ? 6.728 3.067 -12.971 1.00 88.69 82 THR A C 1
ATOM 649 O O . THR A 1 82 ? 6.373 2.040 -12.385 1.00 88.69 82 THR A O 1
ATOM 652 N N . ALA A 1 83 ? 6.290 4.285 -12.635 1.00 91.38 83 ALA A N 1
ATOM 653 C CA . ALA A 1 83 ? 5.238 4.492 -11.642 1.00 91.38 83 ALA A CA 1
ATOM 654 C C . ALA A 1 83 ? 3.949 3.763 -12.055 1.00 91.38 83 ALA A C 1
ATOM 656 O O . ALA A 1 83 ? 3.510 2.889 -11.315 1.00 91.38 83 ALA A O 1
ATOM 657 N N . ASP A 1 84 ? 3.476 3.967 -13.289 1.00 91.19 84 ASP A N 1
ATOM 658 C CA . ASP A 1 84 ? 2.291 3.289 -13.838 1.00 91.19 84 ASP A CA 1
ATOM 659 C C . ASP A 1 84 ? 2.364 1.761 -13.731 1.00 91.19 84 ASP A C 1
ATOM 661 O O . ASP A 1 84 ? 1.418 1.115 -13.291 1.00 91.19 84 ASP A O 1
ATOM 665 N N . LYS A 1 85 ? 3.508 1.153 -14.078 1.00 91.88 85 LYS A N 1
ATOM 666 C CA . LYS A 1 85 ? 3.679 -0.308 -13.996 1.00 91.88 85 LYS A CA 1
ATOM 667 C C . LYS A 1 85 ? 3.652 -0.817 -12.559 1.00 91.88 85 LYS A C 1
ATOM 669 O O . LYS A 1 85 ? 3.147 -1.911 -12.313 1.00 91.88 85 LYS A O 1
ATOM 674 N N . LEU A 1 86 ? 4.221 -0.062 -11.618 1.00 94.75 86 LEU A N 1
ATOM 675 C CA . LEU A 1 86 ? 4.175 -0.422 -10.203 1.00 94.75 86 LEU A CA 1
ATOM 676 C C . LEU A 1 86 ? 2.755 -0.264 -9.644 1.00 94.75 86 LEU A C 1
ATOM 678 O O . LEU A 1 86 ? 2.305 -1.139 -8.909 1.00 94.75 86 LEU A O 1
ATOM 682 N N . THR A 1 87 ? 2.050 0.800 -10.028 1.00 95.94 87 THR A N 1
ATOM 683 C CA . THR A 1 87 ? 0.645 1.047 -9.685 1.00 95.94 87 THR A CA 1
ATOM 684 C C . THR A 1 87 ? -0.259 -0.064 -10.211 1.00 95.94 87 THR A C 1
ATOM 686 O O . THR A 1 87 ? -0.991 -0.671 -9.431 1.00 95.94 87 THR A O 1
ATOM 689 N N . GLN A 1 88 ? -0.128 -0.423 -11.491 1.00 95.25 88 GLN A N 1
ATOM 690 C CA . GLN A 1 88 ? -0.867 -1.533 -12.093 1.00 95.25 88 GLN A CA 1
ATOM 691 C C . GLN A 1 88 ? -0.572 -2.848 -11.367 1.00 95.25 88 GLN A C 1
ATOM 693 O O . GLN A 1 88 ? -1.485 -3.591 -11.024 1.00 95.25 88 GLN A O 1
ATOM 698 N N . TRP A 1 89 ? 0.698 -3.123 -11.051 1.00 96.31 89 TRP A N 1
ATOM 699 C CA . TRP A 1 89 ? 1.059 -4.320 -10.295 1.00 96.31 89 TRP A CA 1
ATOM 700 C C . TRP A 1 89 ? 0.433 -4.345 -8.890 1.00 96.31 89 TRP A C 1
ATOM 702 O O . TRP A 1 89 ? 0.003 -5.411 -8.443 1.00 96.31 89 TRP A O 1
ATOM 712 N N . ILE A 1 90 ? 0.361 -3.201 -8.200 1.00 96.44 90 ILE A N 1
ATOM 713 C CA . ILE A 1 90 ? -0.298 -3.080 -6.890 1.00 96.44 90 ILE A CA 1
ATOM 714 C C . ILE A 1 90 ? -1.784 -3.446 -6.996 1.00 96.44 90 ILE A C 1
ATOM 716 O O . ILE A 1 90 ? -2.271 -4.226 -6.172 1.00 96.44 90 ILE A O 1
ATOM 720 N N . GLN A 1 91 ? -2.475 -2.918 -8.010 1.00 95.81 91 GLN A N 1
ATOM 721 C CA . GLN A 1 91 ? -3.900 -3.156 -8.244 1.00 95.81 91 GLN A CA 1
ATOM 722 C C . GLN A 1 91 ? -4.169 -4.602 -8.687 1.00 95.81 91 GLN A C 1
ATOM 724 O O . GLN A 1 91 ? -4.942 -5.305 -8.039 1.00 95.81 91 GLN A O 1
ATOM 729 N N . ASP A 1 92 ? -3.474 -5.097 -9.713 1.00 96.38 92 ASP A N 1
ATOM 730 C CA . ASP A 1 92 ? -3.669 -6.446 -10.270 1.00 96.38 92 ASP A CA 1
ATOM 731 C C . ASP A 1 92 ? -3.472 -7.550 -9.227 1.00 96.38 92 ASP A C 1
ATOM 733 O O . ASP A 1 92 ? -4.125 -8.592 -9.266 1.00 96.38 92 ASP A O 1
ATOM 737 N N . ASN A 1 93 ? -2.554 -7.331 -8.282 1.00 96.38 93 ASN A N 1
ATOM 738 C CA . ASN A 1 93 ? -2.221 -8.313 -7.253 1.00 96.38 93 ASN A CA 1
ATOM 739 C C . ASN A 1 93 ? -2.926 -8.052 -5.919 1.00 96.38 93 ASN A C 1
ATOM 741 O O . ASN A 1 93 ? -2.624 -8.748 -4.947 1.00 96.38 93 ASN A O 1
ATOM 745 N N . GLN A 1 94 ? -3.845 -7.076 -5.871 1.00 95.50 94 GLN A N 1
ATOM 746 C CA . GLN A 1 94 ? -4.644 -6.733 -4.691 1.00 95.50 94 GLN A CA 1
ATOM 747 C C . GLN A 1 94 ? -3.751 -6.582 -3.449 1.00 95.50 94 GLN A C 1
ATOM 749 O O . GLN A 1 94 ? -3.980 -7.181 -2.395 1.00 95.50 94 GLN A O 1
ATOM 754 N N . ILE A 1 95 ? -2.650 -5.835 -3.594 1.00 96.12 95 ILE A N 1
ATOM 755 C CA . ILE A 1 95 ? -1.638 -5.730 -2.535 1.00 96.12 95 ILE A CA 1
ATOM 756 C C . ILE A 1 95 ? -2.251 -5.137 -1.264 1.00 96.12 95 ILE A C 1
ATOM 758 O O . ILE A 1 95 ? -1.918 -5.613 -0.179 1.00 96.12 95 ILE A O 1
ATOM 762 N N . LEU A 1 96 ? -3.170 -4.170 -1.388 1.00 96.06 96 LEU A N 1
ATOM 763 C CA . LEU A 1 96 ? -3.893 -3.586 -0.254 1.00 96.06 96 LEU A CA 1
ATOM 764 C C . LEU A 1 96 ? -4.688 -4.646 0.524 1.00 96.06 96 LEU A C 1
ATOM 766 O O . LEU A 1 96 ? -4.527 -4.761 1.739 1.00 96.06 96 LEU A O 1
ATOM 770 N N . ASP A 1 97 ? -5.424 -5.518 -0.161 1.00 95.00 97 ASP A N 1
ATOM 771 C CA . ASP A 1 97 ? -6.123 -6.641 0.467 1.00 95.00 97 ASP A CA 1
ATOM 772 C C . ASP A 1 97 ? -5.185 -7.603 1.196 1.00 95.00 97 ASP A C 1
ATOM 774 O O . ASP A 1 97 ? -5.578 -8.227 2.177 1.00 95.00 97 ASP A O 1
ATOM 778 N N . ILE A 1 98 ? -3.953 -7.790 0.722 1.00 95.00 98 ILE A N 1
ATOM 779 C CA . ILE A 1 98 ? -2.984 -8.675 1.382 1.00 95.00 98 ILE A CA 1
ATOM 780 C C . ILE A 1 98 ? -2.438 -8.012 2.648 1.00 95.00 98 ILE A C 1
ATOM 782 O O . ILE A 1 98 ? -2.336 -8.663 3.691 1.00 95.00 98 ILE A O 1
ATOM 786 N N . VAL A 1 99 ? -2.074 -6.733 2.560 1.00 95.00 99 VAL A N 1
ATOM 787 C CA . VAL A 1 99 ? -1.365 -6.028 3.636 1.00 95.00 99 VAL A CA 1
ATOM 788 C C . VAL A 1 99 ? -2.286 -5.584 4.767 1.00 95.00 99 VAL A C 1
ATOM 790 O O . VAL A 1 99 ? -1.802 -5.463 5.888 1.00 95.00 99 VAL A O 1
ATOM 793 N N . LEU A 1 100 ? -3.581 -5.386 4.500 1.00 95.00 100 LEU A N 1
ATOM 794 C CA . LEU A 1 100 ? -4.585 -4.996 5.496 1.00 95.00 100 LEU A CA 1
ATOM 795 C C . LEU A 1 100 ? -5.112 -6.175 6.335 1.00 95.00 100 LEU A C 1
ATOM 797 O O . LEU A 1 100 ? -5.727 -5.960 7.375 1.00 95.00 100 LEU A O 1
ATOM 801 N N . ARG A 1 101 ? -4.873 -7.430 5.924 1.00 91.69 101 ARG A N 1
ATOM 802 C CA . ARG A 1 101 ? -5.410 -8.618 6.623 1.00 91.69 101 ARG A CA 1
ATOM 803 C C . ARG A 1 101 ? -4.849 -8.827 8.025 1.00 91.69 101 ARG A C 1
ATOM 805 O O . ARG A 1 101 ? -5.537 -9.387 8.876 1.00 91.69 101 ARG A O 1
ATOM 812 N N . ASP A 1 102 ? -3.591 -8.469 8.253 1.00 89.06 102 ASP A N 1
ATOM 813 C CA . ASP A 1 102 ? -2.906 -8.698 9.521 1.00 89.06 102 ASP A CA 1
ATOM 814 C C . ASP A 1 102 ? -1.764 -7.695 9.745 1.00 89.06 102 ASP A C 1
ATOM 816 O O . ASP A 1 102 ? -1.527 -6.788 8.955 1.00 89.06 102 ASP A O 1
ATOM 820 N N . CYS A 1 103 ? -1.065 -7.831 10.873 1.00 92.62 103 CYS A N 1
ATOM 821 C CA . CYS A 1 103 ? 0.080 -6.993 11.258 1.00 92.62 103 CYS A CA 1
ATOM 822 C C . CYS A 1 103 ? -0.226 -5.504 11.524 1.00 92.62 103 CYS A C 1
ATOM 824 O O . CYS A 1 103 ? 0.663 -4.799 11.994 1.00 92.62 103 CYS A O 1
ATOM 826 N N . LEU A 1 104 ? -1.467 -5.034 11.342 1.00 95.38 104 LEU A N 1
ATOM 827 C CA . LEU A 1 104 ? -1.873 -3.640 11.602 1.00 95.38 104 LEU A CA 1
ATOM 828 C C . LEU A 1 104 ? -1.747 -3.203 13.070 1.00 95.38 104 LEU A C 1
ATOM 830 O O . LEU A 1 104 ? -1.655 -2.016 13.365 1.00 95.38 104 LEU A O 1
ATOM 834 N N . HIS A 1 105 ? -1.673 -4.150 14.006 1.00 94.50 105 HIS A N 1
ATOM 835 C CA . HIS A 1 105 ? -1.390 -3.857 15.414 1.00 94.50 105 HIS A CA 1
ATOM 836 C C . HIS A 1 105 ? 0.066 -3.405 15.642 1.00 94.50 105 HIS A C 1
ATOM 838 O O . HIS A 1 105 ? 0.385 -2.914 16.720 1.00 94.50 105 HIS A O 1
ATOM 844 N N . GLN A 1 106 ? 0.954 -3.574 14.652 1.00 95.62 106 GLN A N 1
ATOM 845 C CA . GLN A 1 106 ? 2.365 -3.192 14.714 1.00 95.62 106 GLN A CA 1
ATOM 846 C C . GLN A 1 106 ? 2.579 -1.827 14.034 1.00 95.62 106 GLN A C 1
ATOM 848 O O . GLN A 1 106 ? 2.543 -1.756 12.802 1.00 95.62 106 GLN A O 1
ATOM 853 N N . PRO A 1 107 ? 2.892 -0.748 14.775 1.00 95.38 107 PRO A N 1
ATOM 854 C CA . PRO A 1 107 ? 3.007 0.597 14.201 1.00 95.38 107 PRO A CA 1
ATOM 855 C C . PRO A 1 107 ? 4.033 0.702 13.065 1.00 95.38 107 PRO A C 1
ATOM 857 O O . PRO A 1 107 ? 3.767 1.307 12.033 1.00 95.38 107 PRO A O 1
ATOM 860 N N . GLN A 1 108 ? 5.181 0.028 13.193 1.00 94.56 108 GLN A N 1
ATOM 861 C CA . GLN A 1 108 ? 6.229 0.036 12.162 1.00 94.56 108 GLN A CA 1
ATOM 862 C C . GLN A 1 108 ? 5.759 -0.546 10.824 1.00 94.56 108 GLN A C 1
ATOM 864 O O . GLN A 1 108 ? 6.285 -0.176 9.778 1.00 94.56 108 GLN A O 1
ATOM 869 N N . TYR A 1 109 ? 4.814 -1.488 10.854 1.00 96.38 109 TYR A N 1
ATOM 870 C CA . TYR A 1 109 ? 4.239 -2.082 9.651 1.00 96.38 109 TYR A CA 1
ATOM 871 C C . TYR A 1 109 ? 3.288 -1.089 8.981 1.00 96.38 109 TYR A C 1
ATOM 873 O O . TYR A 1 1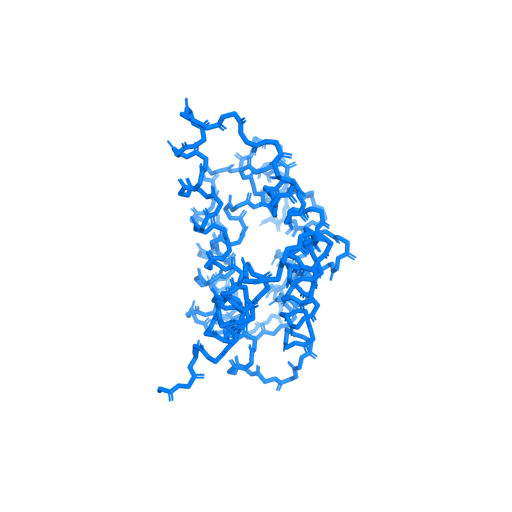09 ? 3.391 -0.847 7.778 1.00 96.38 109 TYR A O 1
ATOM 881 N N . VAL A 1 110 ? 2.446 -0.439 9.788 1.00 97.12 110 VAL A N 1
ATOM 882 C CA . VAL A 1 110 ? 1.522 0.616 9.355 1.00 97.12 110 VAL A CA 1
ATOM 883 C C . VAL A 1 110 ? 2.278 1.806 8.752 1.00 97.12 110 VAL A C 1
ATOM 885 O O . VAL A 1 110 ? 1.882 2.303 7.706 1.00 97.12 110 VAL A O 1
ATOM 888 N N . GLU A 1 111 ? 3.435 2.190 9.296 1.00 96.75 111 GLU A N 1
ATOM 889 C CA . GLU A 1 111 ? 4.312 3.205 8.685 1.00 96.75 111 GLU A CA 1
ATOM 890 C C . GLU A 1 111 ? 4.820 2.816 7.286 1.00 96.75 111 GLU A C 1
ATOM 892 O O . GLU A 1 111 ? 5.052 3.682 6.438 1.00 96.75 111 GLU A O 1
ATOM 897 N N . LYS A 1 112 ? 5.057 1.521 7.019 1.00 96.12 112 LYS A N 1
ATOM 898 C CA . LYS A 1 112 ? 5.454 1.074 5.673 1.00 96.12 112 LYS A CA 1
ATOM 899 C C . LYS A 1 112 ? 4.272 1.077 4.718 1.00 96.12 112 LYS A C 1
ATOM 901 O O . LYS A 1 112 ? 4.475 1.419 3.554 1.00 96.12 112 LYS A O 1
ATOM 906 N N . LEU A 1 113 ? 3.087 0.713 5.205 1.00 97.25 113 LEU A N 1
ATOM 907 C CA . LEU A 1 113 ? 1.835 0.794 4.460 1.00 97.25 113 LEU A CA 1
ATOM 908 C C . LEU A 1 113 ? 1.493 2.246 4.099 1.00 97.25 113 LEU A C 1
ATOM 910 O O . LEU A 1 113 ? 1.167 2.513 2.949 1.00 97.25 113 LEU A O 1
ATOM 914 N N . GLU A 1 114 ? 1.668 3.187 5.031 1.00 97.44 114 GLU A N 1
ATOM 915 C CA . GLU A 1 114 ? 1.449 4.624 4.816 1.00 97.44 114 GLU A CA 1
ATOM 916 C C . GLU A 1 114 ? 2.178 5.129 3.567 1.00 97.44 114 GLU A C 1
ATOM 918 O O . GLU A 1 114 ? 1.590 5.792 2.719 1.00 97.44 114 GLU A O 1
ATOM 923 N N . LYS A 1 115 ? 3.455 4.769 3.405 1.00 96.81 115 LYS A N 1
ATOM 924 C CA . LYS A 1 115 ? 4.258 5.185 2.246 1.00 96.81 115 LYS A CA 1
ATOM 925 C C . LYS A 1 115 ? 3.738 4.628 0.920 1.00 96.81 115 LYS A C 1
ATOM 927 O O . LYS A 1 115 ? 3.818 5.317 -0.094 1.00 96.81 115 LYS A O 1
ATOM 932 N N . ILE A 1 116 ? 3.217 3.403 0.929 1.00 97.00 116 ILE A N 1
ATOM 933 C CA . ILE A 1 116 ? 2.599 2.791 -0.251 1.00 97.00 116 ILE A CA 1
ATOM 934 C C . ILE A 1 116 ? 1.276 3.491 -0.560 1.00 97.00 116 ILE A C 1
ATOM 936 O O . ILE A 1 116 ? 1.037 3.829 -1.713 1.00 97.00 116 ILE A O 1
ATOM 940 N N . LEU A 1 117 ? 0.455 3.783 0.451 1.00 97.69 117 LEU A N 1
ATOM 941 C CA . LEU A 1 117 ? -0.794 4.523 0.265 1.00 97.69 117 LEU A CA 1
ATOM 942 C C . LEU A 1 117 ? -0.544 5.926 -0.294 1.00 97.69 117 LEU A C 1
ATOM 944 O O . LEU A 1 117 ? -1.178 6.289 -1.277 1.00 97.69 117 LEU A O 1
ATOM 948 N N . ARG A 1 118 ? 0.440 6.672 0.229 1.00 97.12 118 ARG A N 1
ATOM 949 C CA . ARG A 1 118 ? 0.836 7.975 -0.342 1.00 97.12 118 ARG A CA 1
ATOM 950 C C . ARG A 1 118 ? 1.234 7.868 -1.813 1.00 97.12 118 ARG A C 1
ATOM 952 O O . ARG A 1 118 ? 0.917 8.757 -2.595 1.00 97.12 118 ARG A O 1
ATOM 959 N N . PHE A 1 119 ? 1.916 6.788 -2.199 1.00 96.69 119 PHE A N 1
ATOM 960 C CA . PHE A 1 119 ? 2.232 6.530 -3.604 1.00 96.69 119 PHE A CA 1
ATOM 961 C C . PHE A 1 119 ? 0.964 6.290 -4.433 1.00 96.69 119 PHE A C 1
ATOM 963 O O . PHE A 1 119 ? 0.775 6.963 -5.435 1.00 96.69 119 PHE A O 1
ATOM 970 N N . ILE A 1 120 ? 0.062 5.412 -3.993 1.00 96.38 120 ILE A N 1
ATOM 971 C CA . ILE A 1 120 ? -1.190 5.111 -4.710 1.00 96.38 120 ILE A CA 1
ATOM 972 C C . ILE A 1 120 ? -2.073 6.366 -4.852 1.00 96.38 120 ILE A C 1
ATOM 974 O O . ILE A 1 120 ? -2.649 6.588 -5.914 1.00 96.38 120 ILE A O 1
ATOM 978 N N . ILE A 1 121 ? -2.153 7.203 -3.811 1.00 95.94 121 ILE A N 1
ATOM 979 C CA . ILE A 1 121 ? -2.888 8.478 -3.843 1.00 95.94 121 ILE A CA 1
ATOM 980 C C . ILE A 1 121 ? -2.274 9.423 -4.879 1.00 95.94 121 ILE A C 1
ATOM 982 O O . ILE A 1 121 ? -2.992 9.958 -5.721 1.00 95.94 121 ILE A O 1
ATOM 986 N N . LYS A 1 122 ? -0.944 9.588 -4.856 1.00 95.06 122 LYS A N 1
ATOM 987 C CA . LYS A 1 122 ? -0.210 10.434 -5.808 1.00 95.06 122 LYS A CA 1
ATOM 988 C C . LYS A 1 122 ? -0.411 9.984 -7.260 1.00 95.06 122 LYS A C 1
ATOM 990 O O . LYS A 1 122 ? -0.502 10.828 -8.142 1.00 95.06 122 LYS A O 1
ATOM 995 N N . GLU A 1 123 ? -0.483 8.679 -7.501 1.00 94.44 123 GLU A N 1
ATOM 996 C CA . GLU A 1 123 ? -0.728 8.101 -8.829 1.00 94.44 123 GLU A CA 1
ATOM 997 C C . GLU A 1 123 ? -2.232 8.017 -9.177 1.00 94.44 123 GLU A C 1
ATOM 999 O O . GLU A 1 123 ? -2.603 7.358 -10.143 1.00 94.44 123 GLU A O 1
ATOM 1004 N N . HIS A 1 124 ? -3.111 8.665 -8.395 1.00 94.50 124 HIS A N 1
ATOM 1005 C CA . HIS A 1 124 ? -4.568 8.701 -8.591 1.00 94.50 124 HIS A CA 1
ATOM 1006 C C . HIS A 1 124 ? -5.231 7.316 -8.701 1.00 94.50 124 HIS A C 1
ATOM 1008 O O . HIS A 1 124 ? -6.240 7.141 -9.383 1.00 94.50 124 HIS A O 1
ATOM 1014 N N . ALA A 1 125 ? -4.673 6.326 -8.005 1.00 95.69 125 ALA A N 1
ATOM 1015 C CA . ALA A 1 125 ? -5.068 4.926 -8.111 1.00 95.69 125 ALA A CA 1
ATOM 1016 C C . ALA A 1 125 ? -5.846 4.403 -6.893 1.00 95.69 125 ALA A C 1
ATOM 1018 O O . ALA A 1 125 ? -6.232 3.234 -6.883 1.00 95.69 125 ALA A O 1
ATOM 1019 N N . LEU A 1 126 ? -6.061 5.245 -5.872 1.00 96.00 126 LEU A N 1
ATOM 1020 C CA . LEU A 1 126 ? -6.781 4.875 -4.652 1.00 96.00 126 LEU A CA 1
ATOM 1021 C C . LEU A 1 126 ? -8.292 4.999 -4.878 1.00 96.00 126 LEU A C 1
ATOM 1023 O O . LEU A 1 126 ? -8.812 6.102 -5.065 1.00 96.00 126 LEU A O 1
ATOM 1027 N N . THR A 1 127 ? -8.997 3.874 -4.843 1.00 94.25 127 THR A N 1
ATOM 1028 C CA . THR A 1 127 ? -10.445 3.821 -5.077 1.00 94.25 127 THR A CA 1
ATOM 1029 C C . THR A 1 127 ? -11.247 3.961 -3.779 1.00 94.25 127 THR A C 1
ATOM 1031 O O . THR A 1 127 ? -10.706 3.862 -2.679 1.00 94.25 127 THR A O 1
ATOM 1034 N N . LYS A 1 128 ? -12.566 4.175 -3.894 1.00 93.38 128 LYS A N 1
ATOM 1035 C CA . LYS A 1 128 ? -13.472 4.156 -2.730 1.00 93.38 128 LYS A CA 1
ATOM 1036 C C . LYS A 1 128 ? -13.514 2.780 -2.053 1.00 93.38 128 LYS A C 1
ATOM 1038 O O . LYS A 1 128 ? -13.484 2.715 -0.834 1.00 93.38 128 LYS A O 1
ATOM 1043 N N . ASP A 1 129 ? -13.473 1.701 -2.838 1.00 94.06 129 ASP A N 1
ATOM 1044 C CA . ASP A 1 129 ? -13.384 0.327 -2.320 1.00 94.06 129 ASP A CA 1
ATOM 1045 C C . ASP A 1 129 ? -12.095 0.110 -1.506 1.00 94.06 129 ASP A C 1
ATOM 1047 O O . ASP A 1 129 ? -12.117 -0.514 -0.448 1.00 94.06 129 ASP A O 1
ATOM 1051 N N . ASP A 1 130 ? -10.971 0.696 -1.934 1.00 95.38 130 ASP A N 1
ATOM 1052 C CA . ASP A 1 130 ? -9.731 0.656 -1.151 1.00 95.38 130 ASP A CA 1
ATOM 1053 C C . ASP A 1 130 ? -9.872 1.395 0.188 1.00 95.38 130 ASP A C 1
ATOM 1055 O O . ASP A 1 130 ? -9.370 0.917 1.207 1.00 95.38 130 ASP A O 1
ATOM 1059 N N . LEU A 1 131 ? -10.571 2.537 0.215 1.00 95.31 131 LEU A N 1
ATOM 1060 C CA . LEU A 1 131 ? -10.871 3.261 1.456 1.00 95.31 131 LEU A CA 1
ATOM 1061 C C . LEU A 1 131 ? -11.772 2.441 2.382 1.00 95.31 131 LEU A C 1
ATOM 1063 O O . LEU A 1 131 ? -11.469 2.340 3.572 1.00 95.31 131 LEU A O 1
ATOM 1067 N N . ASP A 1 132 ? -12.804 1.794 1.839 1.00 94.75 132 ASP A N 1
ATOM 1068 C CA . ASP A 1 132 ? -13.670 0.882 2.589 1.00 94.75 132 ASP A CA 1
ATOM 1069 C C . ASP A 1 132 ? -12.867 -0.276 3.177 1.00 94.75 132 ASP A C 1
ATOM 1071 O O . ASP A 1 132 ? -13.043 -0.633 4.340 1.00 94.75 132 ASP A O 1
ATOM 1075 N N . LYS A 1 133 ? -11.936 -0.858 2.417 1.00 95.00 133 LYS A N 1
ATOM 1076 C CA . LYS A 1 133 ? -11.045 -1.918 2.912 1.00 95.00 133 LYS A CA 1
ATOM 1077 C C . LYS A 1 133 ? -10.149 -1.428 4.045 1.00 95.00 133 LYS A C 1
ATOM 1079 O O . LYS A 1 133 ? -9.971 -2.151 5.026 1.00 95.00 133 LYS A O 1
ATOM 1084 N N . ILE A 1 134 ? -9.585 -0.224 3.932 1.00 95.56 134 ILE A N 1
ATOM 1085 C CA . ILE A 1 134 ? -8.754 0.368 4.991 1.00 95.56 134 ILE A CA 1
ATOM 1086 C C . ILE A 1 134 ? -9.600 0.593 6.245 1.00 95.56 134 ILE A C 1
ATOM 1088 O O . ILE A 1 134 ? -9.192 0.167 7.324 1.00 95.56 134 ILE A O 1
ATOM 1092 N N . TRP A 1 135 ? -10.783 1.190 6.109 1.00 94.25 135 TRP A N 1
ATOM 1093 C CA . TRP A 1 135 ? -11.694 1.440 7.223 1.00 94.25 135 TRP A CA 1
ATOM 1094 C C . TRP A 1 135 ? -12.170 0.143 7.887 1.00 94.25 135 TRP A C 1
ATOM 109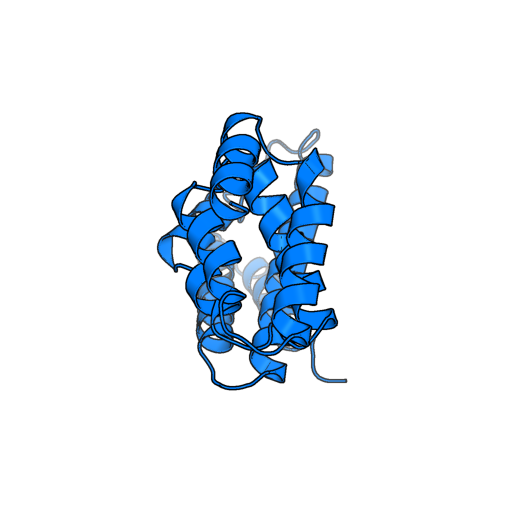6 O O . TRP A 1 135 ? -11.970 -0.077 9.077 1.00 94.25 135 TRP A O 1
ATOM 1106 N N . ASN A 1 136 ? -12.691 -0.799 7.105 1.00 93.81 136 ASN A N 1
ATOM 1107 C CA . ASN A 1 136 ? -13.184 -2.079 7.613 1.00 93.81 136 ASN A CA 1
ATOM 1108 C C . ASN A 1 136 ? -12.075 -2.949 8.230 1.00 93.81 136 ASN A C 1
ATOM 1110 O O . ASN A 1 136 ? -12.370 -3.882 8.980 1.00 93.81 136 ASN A O 1
ATOM 1114 N N . SER A 1 137 ? -10.796 -2.660 7.949 1.00 93.31 137 SER A N 1
ATOM 1115 C CA . SER A 1 137 ? -9.671 -3.355 8.583 1.00 93.31 137 SER A CA 1
ATOM 1116 C C . SER A 1 137 ? -9.524 -3.040 10.078 1.00 93.31 137 SER A C 1
ATOM 1118 O O . SER A 1 137 ? -8.946 -3.859 10.801 1.00 93.31 137 SER A O 1
ATOM 1120 N N . SER A 1 138 ? -10.063 -1.910 10.558 1.00 89.94 138 SER A N 1
ATOM 1121 C CA . SER A 1 138 ? -10.103 -1.567 11.984 1.00 89.94 138 SER A CA 1
ATOM 1122 C C . SER A 1 138 ? -11.392 -1.977 12.687 1.00 89.94 138 SER A C 1
ATOM 1124 O O . SER A 1 138 ? -11.327 -2.337 13.860 1.00 89.94 138 SER A O 1
ATOM 1126 N N . CYS A 1 139 ? -12.541 -1.968 12.007 1.00 86.62 139 CYS A N 1
ATOM 1127 C CA . CYS A 1 139 ? -13.841 -2.195 12.642 1.00 86.62 139 CYS A CA 1
ATOM 1128 C C . CYS A 1 139 ? -13.910 -3.518 13.432 1.00 86.62 139 CYS A C 1
ATOM 1130 O O . CYS A 1 139 ? -13.711 -4.609 12.887 1.00 86.62 139 CYS A O 1
ATOM 1132 N N . GLY A 1 140 ? -14.230 -3.429 14.729 1.00 80.62 140 GLY A N 1
ATOM 1133 C CA . GLY A 1 140 ? -14.419 -4.596 15.600 1.00 80.62 140 GLY A CA 1
ATOM 1134 C C . GLY A 1 140 ? -13.129 -5.372 15.888 1.00 80.62 140 GLY A C 1
ATOM 1135 O O . GLY A 1 140 ? -13.180 -6.557 16.239 1.00 80.62 140 GLY A O 1
ATOM 1136 N N . LYS A 1 141 ? -11.964 -4.739 15.695 1.00 90.00 141 LYS A N 1
ATOM 1137 C CA . LYS A 1 141 ? -10.647 -5.301 16.017 1.00 90.00 141 LYS A CA 1
ATOM 1138 C C . LYS A 1 141 ? -10.151 -4.786 17.367 1.00 90.00 141 LYS A C 1
ATOM 1140 O O . LYS A 1 141 ? -10.834 -4.094 18.104 1.00 90.00 141 LYS A O 1
ATOM 1145 N N . HIS A 1 142 ? -8.940 -5.201 17.731 1.00 90.31 142 HIS A N 1
ATOM 1146 C CA . HIS A 1 142 ? -8.288 -4.735 18.949 1.00 90.31 142 HIS A CA 1
ATOM 1147 C C . HIS A 1 142 ? -8.055 -3.215 18.886 1.00 90.31 142 HIS A C 1
ATOM 1149 O O . HIS A 1 142 ? -7.606 -2.729 17.851 1.00 90.31 142 HIS A O 1
ATOM 1155 N N . GLU A 1 143 ? -8.246 -2.498 19.999 1.00 91.50 143 GLU A N 1
ATOM 1156 C CA . GLU A 1 143 ? -8.117 -1.027 20.107 1.00 91.50 143 GLU A CA 1
ATOM 1157 C C . GLU A 1 143 ? -6.825 -0.482 19.466 1.00 91.50 143 GLU A C 1
ATOM 1159 O O . GLU A 1 143 ? -6.820 0.528 18.772 1.00 91.50 143 GLU A O 1
ATOM 1164 N N . ALA A 1 144 ? -5.707 -1.195 19.637 1.00 93.75 144 ALA A N 1
ATOM 1165 C CA . ALA A 1 144 ? -4.43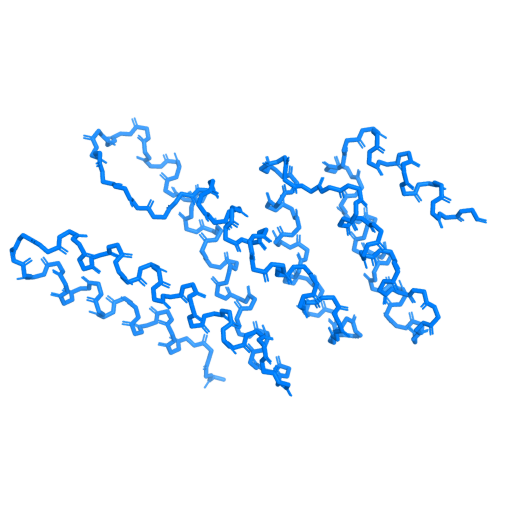2 -0.849 19.004 1.00 93.75 144 ALA A CA 1
ATOM 1166 C C . ALA A 1 144 ? -4.489 -0.792 17.460 1.00 93.75 144 ALA A C 1
ATOM 1168 O O . ALA A 1 144 ? -3.824 0.043 16.855 1.00 93.75 144 ALA A O 1
ATOM 1169 N N . ILE A 1 145 ? -5.256 -1.681 16.819 1.00 94.44 145 ILE A N 1
ATOM 1170 C CA . ILE A 1 145 ? -5.466 -1.679 15.363 1.00 94.44 145 ILE A CA 1
ATOM 1171 C C . ILE A 1 145 ? -6.331 -0.482 14.978 1.00 94.44 145 ILE A C 1
ATOM 1173 O O . ILE A 1 145 ? -5.954 0.250 14.068 1.00 94.44 145 ILE A O 1
ATOM 1177 N N . GLU A 1 146 ? -7.436 -0.258 15.694 1.00 94.31 146 GLU A N 1
ATOM 1178 C CA . GLU A 1 146 ? -8.325 0.887 15.466 1.00 94.31 146 GLU A CA 1
ATOM 1179 C C . GLU A 1 146 ? -7.563 2.206 15.532 1.00 94.31 146 GLU A C 1
ATOM 1181 O O . GLU A 1 146 ? -7.568 2.977 14.572 1.00 94.31 146 GLU A O 1
ATOM 1186 N N . LYS A 1 147 ? -6.794 2.406 16.605 1.00 95.38 147 LYS A N 1
ATOM 1187 C CA . LYS A 1 147 ? -5.934 3.576 16.766 1.00 95.38 147 LYS A CA 1
ATOM 1188 C C . LYS A 1 147 ? -4.940 3.727 15.615 1.00 95.38 147 LYS A C 1
ATOM 1190 O O . LYS A 1 147 ? -4.846 4.802 15.034 1.00 95.38 147 LYS A O 1
ATOM 1195 N N . ASN A 1 148 ? -4.218 2.665 15.254 1.00 97.38 148 ASN A N 1
ATOM 1196 C CA . ASN A 1 148 ? -3.207 2.744 14.199 1.00 97.38 148 ASN A CA 1
ATOM 1197 C C . ASN A 1 148 ? -3.811 3.076 12.822 1.00 97.38 148 ASN A C 1
ATOM 1199 O O . ASN A 1 148 ? -3.198 3.819 12.056 1.00 97.38 148 ASN A O 1
ATOM 1203 N N . VAL A 1 149 ? -4.985 2.529 12.494 1.00 96.44 149 VAL A N 1
ATOM 1204 C CA . VAL A 1 149 ? -5.685 2.808 11.229 1.00 96.44 149 VAL A CA 1
ATOM 1205 C C . VAL A 1 149 ? -6.247 4.231 11.220 1.00 96.44 149 VAL A C 1
ATOM 1207 O O . VAL A 1 149 ? -6.102 4.933 10.221 1.00 96.44 149 VAL A O 1
ATOM 1210 N N . HIS A 1 150 ? -6.818 4.704 12.329 1.00 94.69 150 HIS A N 1
ATOM 1211 C CA . HIS A 1 150 ? -7.295 6.086 12.436 1.00 94.69 150 HIS A CA 1
ATOM 1212 C C . HIS A 1 150 ? -6.144 7.097 12.351 1.00 94.69 150 HIS A C 1
ATOM 1214 O O . HIS A 1 150 ? -6.251 8.092 11.631 1.00 94.69 150 HIS A O 1
ATOM 1220 N N . ASP A 1 151 ? -5.017 6.825 13.014 1.00 96.75 151 ASP A N 1
ATOM 1221 C CA . ASP A 1 151 ? -3.805 7.645 12.922 1.00 96.75 151 ASP A CA 1
ATOM 1222 C C . ASP A 1 151 ? -3.256 7.654 11.485 1.00 96.75 151 ASP A C 1
ATOM 1224 O O . ASP A 1 151 ? -2.836 8.697 10.981 1.00 96.75 151 ASP A O 1
ATOM 1228 N N . LEU A 1 152 ? -3.284 6.504 10.799 1.00 97.12 152 LEU A N 1
ATOM 1229 C CA . LEU A 1 152 ? -2.909 6.385 9.389 1.00 97.12 152 LEU A CA 1
ATOM 1230 C C . LEU A 1 152 ? -3.793 7.265 8.495 1.00 97.12 152 LEU A C 1
ATOM 1232 O O . LEU A 1 152 ? -3.263 8.077 7.739 1.00 97.12 152 LEU A O 1
ATOM 1236 N N . LEU A 1 153 ? -5.118 7.140 8.595 1.00 96.62 153 LEU A N 1
ATOM 1237 C CA . LEU A 1 153 ? -6.062 7.944 7.811 1.00 96.62 153 LEU A CA 1
ATOM 1238 C C . LEU A 1 153 ? -5.904 9.440 8.110 1.00 96.62 153 LEU A C 1
ATOM 1240 O O . LEU A 1 153 ? -5.854 10.248 7.187 1.00 96.62 153 LEU A O 1
ATOM 1244 N N . SER A 1 154 ? -5.712 9.806 9.378 1.00 95.50 154 SER A N 1
ATOM 1245 C CA . SER A 1 154 ? -5.485 11.197 9.796 1.00 95.50 154 SER A CA 1
ATOM 1246 C C . SER A 1 154 ? -4.227 11.796 9.161 1.00 95.50 154 SER A C 1
ATOM 1248 O O . SER A 1 154 ? -4.229 12.948 8.729 1.00 95.50 154 SER A O 1
ATOM 1250 N N . LYS A 1 155 ? -3.146 11.015 9.050 1.00 96.69 155 LYS A N 1
ATOM 1251 C CA . LYS A 1 155 ? -1.902 11.442 8.387 1.00 96.69 155 LYS A CA 1
ATOM 1252 C C . LYS A 1 155 ? -2.028 11.583 6.871 1.00 96.69 155 LYS A C 1
ATOM 1254 O O . LYS A 1 155 ? -1.223 12.306 6.277 1.00 96.69 155 LYS A O 1
ATOM 1259 N N . LEU A 1 156 ? -2.958 10.856 6.256 1.00 96.88 156 LEU A N 1
ATOM 1260 C CA . LEU A 1 156 ? -3.224 10.877 4.815 1.00 96.88 156 LEU A CA 1
ATOM 1261 C C . LEU A 1 156 ? -4.325 11.873 4.433 1.00 96.88 156 LEU A C 1
ATOM 1263 O O . LEU A 1 156 ? -4.474 12.168 3.255 1.00 96.88 156 LEU A O 1
ATOM 1267 N N . ALA A 1 157 ? -5.054 12.425 5.408 1.00 94.88 157 ALA A N 1
ATOM 1268 C CA . ALA A 1 157 ? -6.226 13.266 5.175 1.00 94.88 157 ALA A CA 1
ATOM 1269 C C . ALA A 1 157 ? -5.975 14.429 4.199 1.00 94.88 157 ALA A C 1
ATOM 1271 O O . ALA A 1 157 ? -6.818 14.716 3.359 1.00 94.88 157 ALA A O 1
ATOM 1272 N N . TRP A 1 158 ? -4.804 15.067 4.275 1.00 94.69 158 TRP A N 1
ATOM 1273 C CA . TRP A 1 158 ? -4.432 16.176 3.388 1.00 94.69 158 TRP A CA 1
ATOM 1274 C C . TRP A 1 158 ? -4.096 15.752 1.952 1.00 94.69 158 TRP A C 1
ATOM 1276 O O . TRP A 1 158 ? -4.085 16.605 1.069 1.00 94.69 158 TRP A O 1
ATOM 1286 N N . ASP A 1 159 ? -3.807 14.469 1.719 1.00 95.31 159 ASP A N 1
ATOM 1287 C CA . ASP A 1 159 ? -3.499 13.937 0.388 1.00 95.31 159 ASP A CA 1
ATOM 1288 C C . ASP A 1 159 ? -4.765 13.468 -0.356 1.00 95.31 159 ASP A C 1
ATOM 1290 O O . ASP A 1 159 ? -4.724 13.273 -1.569 1.00 95.31 159 ASP A O 1
ATOM 1294 N N . PHE A 1 160 ? -5.881 13.261 0.350 1.00 95.06 160 PHE A N 1
ATOM 1295 C CA . PHE A 1 160 ? -7.126 12.769 -0.239 1.00 95.06 160 PHE A CA 1
ATOM 1296 C C . PHE A 1 160 ? -7.863 13.838 -1.050 1.00 95.06 160 PHE A C 1
ATOM 1298 O O . PHE A 1 160 ? -7.827 15.031 -0.742 1.00 95.06 160 PHE A O 1
ATOM 1305 N N . SER A 1 161 ? -8.592 13.391 -2.074 1.00 94.75 161 SER A N 1
ATOM 1306 C CA . SER A 1 161 ? -9.528 14.256 -2.791 1.00 94.75 161 SER A CA 1
ATOM 1307 C C . SER A 1 161 ? -10.745 14.603 -1.914 1.00 94.75 161 SER A C 1
ATOM 1309 O O . SER A 1 161 ? -11.055 13.868 -0.968 1.00 94.75 161 SER A O 1
ATOM 1311 N N . PRO A 1 162 ? -11.482 15.686 -2.223 1.00 93.88 162 PRO A N 1
ATOM 1312 C CA . PRO A 1 162 ? -12.715 16.023 -1.510 1.00 93.88 162 PRO A CA 1
ATOM 1313 C C . PRO A 1 162 ? -13.719 14.862 -1.459 1.00 93.88 162 PRO A C 1
ATOM 1315 O O . PRO A 1 162 ? -14.291 14.592 -0.408 1.00 93.88 162 PRO A O 1
ATOM 1318 N N . GLU A 1 163 ? -13.871 14.124 -2.560 1.00 93.69 163 GLU A N 1
ATOM 1319 C CA . GLU A 1 163 ? -14.794 12.987 -2.671 1.00 93.69 163 GLU A CA 1
ATOM 1320 C C . GLU A 1 163 ? -14.349 11.790 -1.821 1.00 93.69 163 GLU A C 1
ATOM 1322 O O . GLU A 1 163 ? -15.181 11.040 -1.312 1.00 93.69 163 GLU A O 1
ATOM 1327 N N . GLN A 1 164 ? -13.036 11.587 -1.676 1.00 94.12 164 GLN A N 1
ATOM 1328 C CA . GLN A 1 164 ? -12.467 10.552 -0.811 1.00 94.12 164 GLN A CA 1
ATOM 1329 C C . GLN A 1 164 ? -12.655 10.898 0.672 1.00 94.12 164 GLN A C 1
ATOM 1331 O O . GLN A 1 164 ? -12.981 10.020 1.470 1.00 94.12 164 GLN A O 1
ATOM 1336 N N . LEU A 1 165 ? -12.487 12.172 1.042 1.00 93.81 165 LEU A N 1
ATOM 1337 C CA . LEU A 1 165 ? -12.745 12.651 2.402 1.00 93.81 165 LEU A CA 1
ATOM 1338 C C . LEU A 1 165 ? -14.223 12.555 2.770 1.00 93.81 165 LEU A C 1
ATOM 1340 O O . LEU A 1 165 ? -14.544 12.084 3.857 1.00 93.81 165 LEU A O 1
ATOM 1344 N N . GLU A 1 166 ? -15.114 12.968 1.869 1.00 93.31 166 GLU A N 1
ATOM 1345 C CA . GLU A 1 166 ? -16.560 12.852 2.066 1.00 93.31 166 GLU A CA 1
ATOM 1346 C C . GLU A 1 166 ? -16.970 11.394 2.308 1.00 93.31 166 GLU A C 1
ATOM 1348 O O . GLU A 1 166 ? -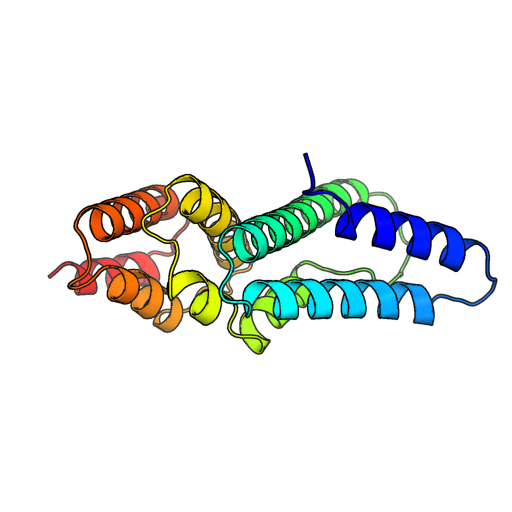17.644 11.106 3.295 1.00 93.31 166 GLU A O 1
ATOM 1353 N N . HIS A 1 167 ? -16.462 10.466 1.490 1.00 93.62 167 HIS A N 1
ATOM 1354 C CA . HIS A 1 167 ? -16.680 9.026 1.665 1.00 93.62 167 HIS A CA 1
ATOM 1355 C C . HIS A 1 167 ? -16.191 8.516 3.031 1.00 93.62 167 HIS A C 1
ATOM 1357 O O . HIS A 1 167 ? -16.897 7.777 3.716 1.00 93.62 167 HIS A O 1
ATOM 1363 N N . LEU A 1 168 ? -15.005 8.946 3.480 1.00 90.38 168 LEU A N 1
ATOM 1364 C CA . LEU A 1 168 ? -14.507 8.595 4.814 1.00 90.38 168 LEU A CA 1
ATOM 1365 C C . LEU A 1 168 ? -15.393 9.170 5.928 1.00 90.38 168 LEU A C 1
ATOM 1367 O O . LEU A 1 168 ? -15.662 8.471 6.900 1.00 90.38 168 LEU A O 1
ATOM 1371 N N . PHE A 1 169 ? -15.883 10.407 5.800 1.00 89.94 169 PHE A N 1
ATOM 1372 C CA . PHE A 1 169 ? -16.799 11.005 6.779 1.00 89.94 169 PHE A CA 1
ATOM 1373 C C . PHE A 1 169 ? -18.131 10.266 6.891 1.00 89.94 169 PHE A C 1
ATOM 1375 O O . PHE A 1 169 ? -18.688 10.208 7.987 1.00 89.94 169 PHE A O 1
ATOM 1382 N N . GLU A 1 170 ? -18.622 9.668 5.809 1.00 89.94 170 GLU A N 1
ATOM 1383 C CA . GLU A 1 170 ? -19.778 8.772 5.870 1.00 89.94 170 GLU A CA 1
ATOM 1384 C C . GLU A 1 170 ? -19.468 7.486 6.645 1.00 89.94 170 GLU A C 1
ATOM 1386 O O . GLU A 1 170 ? -20.315 7.030 7.408 1.00 89.94 170 GLU A O 1
ATOM 1391 N N . CYS A 1 171 ? -18.245 6.956 6.535 1.00 83.62 171 CYS A N 1
ATOM 1392 C CA . CYS A 1 171 ? -17.800 5.783 7.293 1.00 83.62 171 CYS A CA 1
ATOM 1393 C C . CYS A 1 171 ? -17.661 6.045 8.808 1.00 83.62 171 CYS A C 1
ATOM 1395 O O . CYS A 1 171 ? -17.775 5.111 9.599 1.00 83.62 171 CYS A O 1
ATOM 1397 N N . PHE A 1 172 ? -17.414 7.299 9.215 1.00 76.25 172 PHE A N 1
ATOM 1398 C CA . PHE A 1 172 ? -17.308 7.718 10.623 1.00 76.25 172 PHE A CA 1
ATOM 1399 C C . PHE A 1 172 ? -18.662 7.881 11.345 1.00 76.25 172 PHE A C 1
ATOM 1401 O O . PHE A 1 172 ? -18.656 8.100 12.560 1.00 76.25 172 PHE A O 1
ATOM 1408 N N . ARG A 1 173 ? -19.796 7.855 10.632 1.00 67.38 173 ARG A N 1
ATOM 1409 C CA . ARG A 1 173 ? -21.139 8.020 11.222 1.00 67.38 173 ARG A CA 1
ATOM 1410 C C . ARG A 1 173 ? -21.649 6.743 11.879 1.00 67.38 173 ARG A C 1
ATOM 1412 O O . ARG A 1 173 ? -22.300 6.891 12.937 1.00 67.38 173 ARG A O 1
#

Organism: NCBI:txid1234261

Foldseek 3Di:
DPQCPLVVVLVVQVVVQVVDPPRLVSNVVSVVVSLVCLLVQLQDPDPVSVLSSLVVLLVVVVVQVVVVVVVVPDPDPRPPDHLVNSLVSCVVSVSLLSLLQDPLLPLSSLVSVLSVVLSCLVVVNQDLVSVVSLLVSQPPDDPSSVVSSVVSCVVCVVSDDPVSNVSVVVSVD

Secondary structure (DSSP, 8-state):
--TTHHHHHHHHHHHHHTTSTT-HHHHHHHHHHHHHHHHHHHTSS-HHHHHHHHHHHHHHHHHHHHHHHHGGG---------HHHHHHHHHHTTHHHHHTSS-TTSHHHHHHHHHHHHHHHHTT---HHHHHHHHHTTTTS-HHHHHHHHHHHHHHGGGS-HHHHHHHHHHT-